Protein AF-A0A821BVM0-F1 (afdb_monomer_lite)

Structure (mmCIF, N/CA/C/O backbone):
data_AF-A0A821BVM0-F1
#
_entry.id   AF-A0A821BVM0-F1
#
loop_
_atom_site.group_PDB
_atom_site.id
_atom_site.type_symbol
_atom_site.label_atom_id
_atom_site.label_alt_id
_atom_site.label_comp_id
_atom_site.label_asym_id
_atom_site.label_entity_id
_atom_site.label_seq_id
_atom_site.pdbx_PDB_ins_code
_atom_site.Cartn_x
_atom_site.Cartn_y
_atom_site.Cartn_z
_atom_site.occupancy
_atom_site.B_iso_or_equiv
_atom_site.auth_seq_id
_atom_site.auth_comp_id
_atom_site.auth_asym_id
_atom_site.auth_atom_id
_atom_site.pdbx_PDB_model_num
ATOM 1 N N . MET A 1 1 ? -6.328 -37.563 -1.326 1.00 39.16 1 MET A N 1
ATOM 2 C CA . MET A 1 1 ? -6.327 -37.008 0.044 1.00 39.16 1 MET A CA 1
ATOM 3 C C . MET A 1 1 ? -4.879 -36.706 0.406 1.00 39.16 1 MET A C 1
ATOM 5 O O . MET A 1 1 ? -4.114 -37.642 0.581 1.00 39.16 1 MET A O 1
ATOM 9 N N . ILE A 1 2 ? -4.463 -35.437 0.396 1.00 30.44 2 ILE A N 1
ATOM 10 C CA . ILE A 1 2 ? -3.124 -35.028 0.847 1.00 30.44 2 ILE A CA 1
ATOM 11 C C . ILE A 1 2 ? -3.332 -33.828 1.766 1.00 30.44 2 ILE A C 1
ATOM 13 O O . ILE A 1 2 ? -3.665 -32.739 1.307 1.00 30.44 2 ILE A O 1
ATOM 17 N N . SER A 1 3 ? -3.190 -34.070 3.067 1.00 38.44 3 SER A N 1
ATOM 18 C CA . SER A 1 3 ? -3.065 -33.028 4.081 1.00 38.44 3 SER A CA 1
ATOM 19 C C . SER A 1 3 ? -1.673 -32.413 3.946 1.00 38.44 3 SER A C 1
ATOM 21 O O . SER A 1 3 ? -0.677 -33.133 4.014 1.00 38.44 3 SER A O 1
ATOM 23 N N . ARG A 1 4 ? -1.593 -31.104 3.702 1.00 35.59 4 ARG A N 1
ATOM 24 C CA . ARG A 1 4 ? -0.355 -30.327 3.833 1.00 35.59 4 ARG A CA 1
ATOM 25 C C . ARG A 1 4 ? -0.618 -29.215 4.835 1.00 35.59 4 ARG A C 1
ATOM 27 O O . ARG A 1 4 ? -1.068 -28.132 4.472 1.00 35.59 4 ARG A O 1
ATOM 34 N N . THR A 1 5 ? -0.369 -29.515 6.102 1.00 46.00 5 THR A N 1
ATOM 35 C CA . THR A 1 5 ? -0.154 -28.504 7.135 1.00 46.00 5 THR A CA 1
ATOM 36 C C . THR A 1 5 ? 1.054 -27.678 6.708 1.00 46.00 5 THR A C 1
ATOM 38 O O . THR A 1 5 ? 2.162 -28.194 6.589 1.00 46.00 5 THR A O 1
ATOM 41 N N . SER A 1 6 ? 0.814 -26.418 6.353 1.00 39.84 6 SER A N 1
ATOM 42 C CA . SER A 1 6 ? 1.888 -25.470 6.073 1.00 39.84 6 SER A CA 1
ATOM 43 C C . SER A 1 6 ? 2.327 -24.915 7.417 1.00 39.84 6 SER A C 1
ATOM 45 O O . SER A 1 6 ? 1.600 -24.125 8.018 1.00 39.84 6 SER A O 1
ATOM 47 N N . ASP A 1 7 ? 3.465 -25.391 7.915 1.00 41.81 7 ASP A N 1
ATOM 48 C CA . ASP A 1 7 ? 4.055 -24.898 9.153 1.00 41.81 7 ASP A CA 1
ATOM 49 C C . ASP A 1 7 ? 4.418 -23.419 8.971 1.00 41.81 7 ASP A C 1
ATOM 51 O O . ASP A 1 7 ? 5.362 -23.059 8.262 1.00 41.81 7 ASP A O 1
ATOM 55 N N . LEU A 1 8 ? 3.606 -22.547 9.575 1.00 40.62 8 LEU A N 1
ATOM 56 C CA . LEU A 1 8 ? 3.892 -21.125 9.705 1.00 40.62 8 LEU A CA 1
ATOM 57 C C . LEU A 1 8 ? 5.262 -20.954 10.367 1.00 40.62 8 LEU A C 1
ATOM 59 O O . LEU A 1 8 ? 5.546 -21.555 11.402 1.00 40.62 8 LEU A O 1
ATOM 63 N N . ASN A 1 9 ? 6.098 -20.092 9.789 1.00 43.72 9 ASN A N 1
ATOM 64 C CA . ASN A 1 9 ? 7.364 -19.697 10.387 1.00 43.72 9 ASN A CA 1
ATOM 65 C C . ASN A 1 9 ? 7.091 -18.891 11.669 1.00 43.72 9 ASN A C 1
ATOM 67 O O . ASN A 1 9 ? 6.962 -17.668 11.642 1.00 43.72 9 ASN A O 1
ATOM 71 N N . VAL A 1 10 ? 7.020 -19.599 12.797 1.00 46.59 10 VAL A N 1
ATOM 72 C CA . VAL A 1 10 ? 6.837 -19.074 14.162 1.00 46.59 10 VAL A CA 1
ATOM 73 C C . VAL A 1 10 ? 7.949 -18.119 14.618 1.00 46.59 10 VAL A C 1
ATOM 75 O O . VAL A 1 10 ? 7.873 -17.559 15.709 1.00 46.59 10 VAL A O 1
ATOM 78 N N . HIS A 1 11 ? 8.974 -17.896 13.793 1.00 40.66 11 HIS A N 1
ATOM 79 C CA . HIS A 1 11 ? 10.074 -16.975 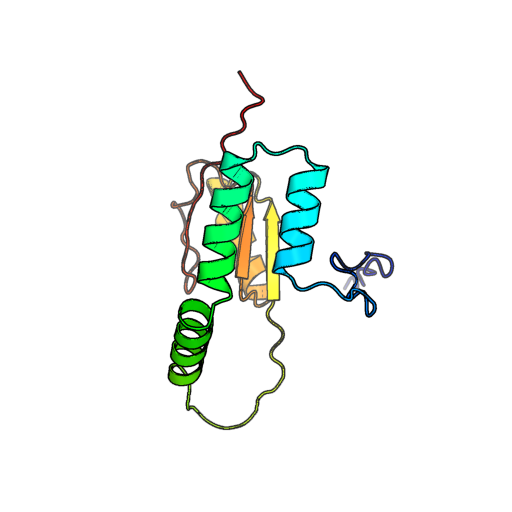14.066 1.00 40.66 11 HIS A CA 1
ATOM 80 C C . HIS A 1 11 ? 10.007 -15.672 13.255 1.00 40.66 11 HIS A C 1
ATOM 82 O O . HIS A 1 11 ? 10.939 -14.868 13.325 1.00 40.66 11 HIS A O 1
ATOM 88 N N . ALA A 1 12 ? 8.929 -15.426 12.499 1.00 42.75 12 ALA A N 1
ATOM 89 C CA . ALA A 1 12 ? 8.728 -14.145 11.828 1.00 42.75 12 ALA A CA 1
ATOM 90 C C . ALA A 1 12 ? 8.630 -13.013 12.869 1.00 42.75 12 ALA A C 1
ATOM 92 O O . ALA A 1 12 ? 7.676 -12.934 13.644 1.00 42.75 12 ALA A O 1
ATOM 93 N N . LYS A 1 13 ? 9.645 -12.139 12.915 1.00 37.47 13 LYS A N 1
ATOM 94 C CA . LYS A 1 13 ? 9.666 -10.992 13.832 1.00 37.47 13 LYS A CA 1
ATOM 95 C C . LYS A 1 13 ? 8.569 -9.998 13.455 1.00 37.47 13 LYS A C 1
ATOM 97 O O . LYS A 1 13 ? 8.457 -9.598 12.298 1.00 37.47 13 LYS A O 1
ATOM 102 N N . VAL A 1 14 ? 7.804 -9.575 14.460 1.00 44.19 14 VAL A N 1
ATOM 103 C CA . VAL A 1 14 ? 6.802 -8.509 14.355 1.00 44.19 14 VAL A CA 1
ATOM 104 C C . VAL A 1 14 ? 7.485 -7.249 13.817 1.00 44.19 14 VAL A C 1
ATOM 106 O O . VAL A 1 14 ? 8.501 -6.813 14.358 1.00 44.19 14 VAL A O 1
ATOM 109 N N . PHE A 1 15 ? 6.936 -6.664 12.749 1.00 43.44 15 PHE A N 1
ATOM 110 C CA . PHE A 1 15 ? 7.518 -5.494 12.071 1.00 43.44 15 PHE A CA 1
ATOM 111 C C . PHE A 1 15 ? 7.453 -4.200 12.907 1.00 43.44 15 PHE A C 1
ATOM 113 O O . PHE A 1 15 ? 7.974 -3.165 12.504 1.00 43.44 15 PHE A O 1
ATOM 120 N N . PHE A 1 16 ? 6.867 -4.275 14.100 1.00 42.69 16 PHE A N 1
ATOM 121 C CA . PHE A 1 16 ? 6.946 -3.256 15.132 1.00 42.69 16 PHE A CA 1
ATOM 122 C C . PHE A 1 16 ? 7.209 -3.945 16.468 1.00 42.69 16 PHE A C 1
ATOM 124 O O . PHE A 1 16 ? 6.355 -4.708 16.926 1.00 42.69 16 PHE A O 1
ATOM 131 N N . PRO A 1 17 ? 8.335 -3.684 17.150 1.00 38.44 17 PRO A N 1
ATOM 132 C CA . PRO A 1 17 ? 8.306 -3.844 18.584 1.00 38.44 17 PRO A CA 1
ATOM 133 C C . PRO A 1 17 ? 7.317 -2.791 19.092 1.00 38.44 17 PRO A C 1
ATOM 135 O O . PRO A 1 17 ? 7.556 -1.590 18.952 1.00 38.44 17 PRO A O 1
ATOM 138 N N . ALA A 1 18 ? 6.209 -3.231 19.686 1.00 39.81 18 ALA A N 1
ATOM 139 C CA . ALA A 1 18 ? 5.603 -2.460 20.759 1.00 39.81 18 ALA A CA 1
ATOM 140 C C . ALA A 1 18 ? 6.669 -2.387 21.864 1.00 39.81 18 ALA A C 1
ATOM 142 O O . ALA A 1 18 ? 6.764 -3.247 22.731 1.00 39.81 18 ALA A O 1
ATOM 143 N N . SER A 1 19 ? 7.594 -1.441 21.714 1.00 41.75 19 SER A N 1
ATOM 144 C CA . SER A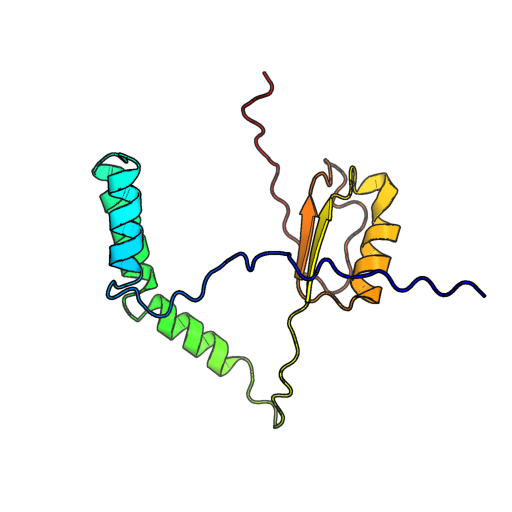 1 19 ? 8.604 -1.135 22.709 1.00 41.75 19 SER A CA 1
ATOM 145 C C . SER A 1 19 ? 7.892 -0.354 23.800 1.00 41.75 19 SER A C 1
ATOM 147 O O . SER A 1 19 ? 7.565 0.816 23.617 1.00 41.75 19 SER A O 1
ATOM 149 N N . GLU A 1 20 ? 7.641 -1.013 24.924 1.00 44.66 20 GLU A N 1
ATOM 150 C CA . GLU A 1 20 ? 7.005 -0.456 26.121 1.00 44.66 20 GLU A CA 1
ATOM 151 C C . GLU A 1 20 ? 7.850 0.626 26.835 1.00 44.66 20 GLU A C 1
ATOM 153 O O . GLU A 1 20 ? 7.595 0.916 27.994 1.00 44.66 20 GLU A O 1
ATOM 158 N N . ASN A 1 21 ? 8.857 1.246 26.197 1.00 45.62 21 ASN A N 1
ATOM 159 C CA . ASN A 1 21 ? 9.841 2.092 26.895 1.00 45.62 21 ASN A CA 1
ATOM 160 C C . ASN A 1 21 ? 10.368 3.324 26.125 1.00 45.62 21 ASN A C 1
ATOM 162 O O . ASN A 1 21 ? 11.493 3.755 26.373 1.00 45.62 21 ASN A O 1
ATOM 166 N N . TYR A 1 22 ? 9.600 3.942 25.222 1.00 45.50 22 TYR A N 1
ATOM 167 C CA . TYR A 1 22 ? 9.990 5.254 24.673 1.00 45.50 22 TYR A CA 1
ATOM 168 C C . TYR A 1 22 ? 9.212 6.394 25.339 1.00 45.50 22 TYR A C 1
ATOM 170 O O . TYR A 1 22 ? 8.011 6.544 25.151 1.00 45.50 22 TYR A O 1
ATOM 178 N N . SER A 1 23 ? 9.928 7.224 26.103 1.00 57.81 23 SER A N 1
ATOM 179 C CA . SER A 1 23 ? 9.444 8.437 26.782 1.00 57.81 23 SER A CA 1
ATOM 180 C C . SER A 1 23 ? 9.274 9.648 25.851 1.00 57.81 23 SER A C 1
ATOM 182 O O . SER A 1 23 ? 9.267 10.785 26.317 1.00 57.81 23 SER A O 1
ATOM 184 N N . PHE A 1 24 ? 9.217 9.429 24.538 1.00 56.22 24 PHE A N 1
ATOM 185 C CA . PHE A 1 24 ? 9.213 10.488 23.531 1.00 56.22 24 PHE A CA 1
ATOM 186 C C . PHE A 1 24 ? 7.857 10.556 22.843 1.00 56.22 24 PHE A C 1
ATOM 188 O O . PHE A 1 24 ? 7.262 9.523 22.529 1.00 56.22 24 PHE A O 1
ATOM 195 N N . SER A 1 25 ? 7.363 11.773 22.596 1.00 75.44 25 SER A N 1
ATOM 196 C CA . SER A 1 25 ? 6.167 11.928 21.775 1.00 75.44 25 SER A CA 1
ATOM 197 C C . SER A 1 25 ? 6.452 11.425 20.347 1.00 75.44 25 SER A C 1
ATOM 199 O O . SER A 1 25 ? 7.599 11.480 19.889 1.00 75.44 25 SER A O 1
ATOM 201 N N . PRO A 1 26 ? 5.437 10.951 19.601 1.00 71.94 26 PRO A N 1
ATOM 202 C CA . PRO A 1 26 ? 5.611 10.545 18.204 1.00 71.94 26 PRO A CA 1
ATOM 203 C C . PRO A 1 26 ? 6.251 11.630 17.323 1.00 71.94 26 PRO A C 1
ATOM 205 O O . PRO A 1 26 ? 6.971 11.314 16.376 1.00 71.94 26 PRO A O 1
ATOM 208 N N . ILE A 1 27 ? 6.018 12.904 17.658 1.00 81.75 27 ILE A N 1
ATOM 209 C CA . ILE A 1 27 ? 6.637 14.056 16.997 1.00 81.75 27 ILE A CA 1
ATOM 210 C C . ILE A 1 27 ? 8.134 14.101 17.319 1.00 81.75 27 ILE A C 1
ATOM 212 O O . ILE A 1 27 ? 8.952 14.206 16.406 1.00 81.75 27 ILE A O 1
ATOM 216 N N . ASP A 1 28 ? 8.508 13.957 18.591 1.00 80.94 28 ASP A N 1
ATOM 217 C CA . ASP A 1 28 ? 9.910 13.994 19.022 1.00 80.94 28 ASP A CA 1
ATOM 218 C C . ASP A 1 28 ? 10.736 12.870 18.387 1.00 80.94 28 ASP A C 1
ATOM 220 O O . ASP A 1 28 ? 11.848 13.111 17.912 1.00 80.94 28 ASP A O 1
ATOM 224 N N . GLU A 1 29 ? 10.179 11.659 18.307 1.00 82.69 29 GLU A N 1
ATOM 225 C CA . GLU A 1 29 ? 10.828 10.508 17.666 1.00 82.69 29 GLU A CA 1
ATOM 226 C C . GLU A 1 29 ? 11.034 10.745 16.160 1.00 82.69 29 GLU A C 1
ATOM 228 O O . GLU A 1 29 ? 12.115 10.495 15.617 1.00 82.69 29 GLU A O 1
ATOM 233 N N . ALA A 1 30 ? 10.022 11.281 15.471 1.00 79.56 30 ALA A N 1
ATOM 234 C CA . ALA A 1 30 ? 10.128 11.617 14.054 1.00 79.56 30 ALA A CA 1
ATOM 235 C C . ALA A 1 30 ? 11.186 12.707 13.808 1.00 79.56 30 ALA A C 1
ATOM 237 O O . ALA A 1 30 ? 12.025 12.575 12.912 1.00 79.56 30 ALA A O 1
ATOM 238 N N . MET A 1 31 ? 11.209 13.748 14.642 1.00 89.06 31 MET A N 1
ATOM 239 C CA . MET A 1 31 ? 12.188 14.831 14.540 1.00 89.06 31 MET A CA 1
ATOM 240 C C . MET A 1 31 ? 13.607 14.372 14.878 1.00 89.06 31 MET A C 1
ATOM 242 O O . MET A 1 31 ? 14.564 14.820 14.241 1.00 89.06 31 MET A O 1
ATOM 246 N N . HIS A 1 32 ? 13.762 13.455 15.834 1.00 85.44 32 HIS A N 1
ATOM 247 C CA . HIS A 1 32 ? 15.045 12.832 16.141 1.00 85.44 32 HIS A CA 1
ATOM 248 C C . HIS A 1 32 ? 15.593 12.082 14.920 1.00 85.44 32 HIS A C 1
ATOM 250 O O . HIS A 1 32 ? 16.722 12.338 14.501 1.00 85.44 32 HIS A O 1
ATOM 256 N N . ARG A 1 33 ? 14.774 11.243 14.270 1.00 83.12 33 ARG A N 1
ATOM 257 C CA . ARG A 1 33 ? 15.181 10.490 13.068 1.00 83.12 33 ARG A CA 1
ATOM 258 C C . ARG A 1 33 ? 15.581 11.391 11.905 1.00 83.12 33 ARG A C 1
ATOM 260 O O . ARG A 1 33 ? 16.598 11.135 11.265 1.00 83.12 33 ARG A O 1
ATOM 267 N N . LEU A 1 34 ? 14.837 12.470 11.657 1.00 85.06 34 LEU A N 1
ATOM 268 C CA . LEU A 1 34 ? 15.175 13.430 10.599 1.00 85.06 34 LEU A CA 1
ATOM 269 C C . LEU A 1 34 ? 16.543 14.084 10.822 1.00 85.06 34 LEU A C 1
ATOM 271 O O . LEU A 1 34 ? 17.296 14.280 9.865 1.00 85.06 34 LEU A O 1
ATOM 275 N N . LYS A 1 35 ? 16.882 14.383 12.081 1.00 86.69 35 LYS A N 1
ATOM 276 C CA . LYS A 1 35 ? 18.210 14.887 12.452 1.00 86.69 35 LYS A CA 1
ATOM 277 C C . LYS A 1 35 ? 19.283 13.817 12.272 1.00 86.69 35 LYS A C 1
ATOM 279 O O . LYS A 1 35 ? 20.322 14.110 11.689 1.00 86.69 35 LYS A O 1
ATOM 284 N N . THR A 1 36 ? 19.030 12.580 12.708 1.00 89.31 36 THR A N 1
ATOM 285 C CA . THR A 1 36 ? 19.968 11.456 12.534 1.00 89.31 36 THR A CA 1
ATOM 286 C C . THR A 1 36 ? 20.270 11.181 11.059 1.00 89.31 36 THR A C 1
ATOM 288 O O . THR A 1 36 ? 21.398 10.848 10.711 1.00 89.31 36 THR A O 1
ATOM 291 N N . TRP A 1 37 ? 19.287 11.360 10.178 1.00 90.31 37 TRP A N 1
ATOM 292 C CA . TRP A 1 37 ? 19.444 11.188 8.731 1.00 90.31 37 TRP A CA 1
ATOM 293 C C . TRP A 1 37 ? 19.985 12.424 8.005 1.00 90.31 37 TRP A C 1
ATOM 295 O O . TRP A 1 37 ? 20.051 12.428 6.778 1.00 90.31 37 TRP A O 1
ATOM 305 N N . ASN A 1 38 ? 20.395 13.459 8.743 1.00 92.12 38 ASN A N 1
ATOM 306 C CA . ASN A 1 38 ? 21.019 14.667 8.210 1.00 92.12 38 ASN A CA 1
ATOM 307 C C . ASN A 1 38 ? 20.164 15.397 7.151 1.00 92.12 38 ASN A C 1
ATOM 309 O O . ASN A 1 38 ? 20.685 15.933 6.171 1.00 92.12 38 ASN A O 1
ATOM 313 N N . PHE A 1 39 ? 18.838 15.418 7.336 1.00 87.00 39 PHE A N 1
ATOM 314 C CA . PHE A 1 39 ? 17.939 16.192 6.474 1.00 87.00 39 PHE A CA 1
ATOM 315 C C . PHE A 1 39 ? 18.226 17.689 6.594 1.00 87.00 39 PHE A C 1
ATOM 317 O O . PHE A 1 39 ? 18.577 18.179 7.670 1.00 87.00 39 PHE A O 1
ATOM 324 N N . ALA A 1 40 ? 18.019 18.444 5.514 1.00 92.06 40 ALA A N 1
ATOM 325 C CA . ALA A 1 40 ? 18.227 19.884 5.550 1.00 92.06 40 ALA A CA 1
ATOM 326 C C . ALA A 1 40 ? 17.239 20.558 6.529 1.00 92.06 40 ALA A C 1
ATOM 328 O O . ALA A 1 40 ? 16.080 20.140 6.615 1.00 92.06 40 ALA A O 1
ATOM 329 N N . PRO A 1 41 ? 17.630 21.648 7.219 1.00 90.38 41 PRO A N 1
ATOM 330 C CA . PRO A 1 41 ? 16.757 22.332 8.181 1.00 90.38 41 PRO A CA 1
ATOM 331 C C . PRO A 1 41 ? 15.404 22.772 7.602 1.00 90.38 41 PRO A C 1
ATOM 333 O O . PRO A 1 41 ? 14.392 22.764 8.300 1.00 90.38 41 PRO A O 1
ATOM 336 N N . LYS A 1 42 ? 15.369 23.117 6.308 1.00 86.19 42 LYS A N 1
ATOM 337 C CA . LYS A 1 42 ? 14.134 23.457 5.586 1.00 86.19 42 LYS A CA 1
ATOM 338 C C . LYS A 1 42 ? 13.147 22.282 5.510 1.00 86.19 42 LYS A C 1
ATOM 340 O O . LYS A 1 42 ? 11.949 22.495 5.665 1.00 86.19 42 LYS A O 1
ATOM 345 N N . ASP A 1 43 ? 13.651 21.061 5.336 1.00 76.69 43 ASP A N 1
ATOM 346 C CA . ASP A 1 43 ? 12.840 19.852 5.186 1.00 76.69 43 ASP A CA 1
ATOM 347 C C . ASP A 1 43 ? 12.376 19.364 6.562 1.00 76.69 43 ASP A C 1
ATOM 349 O O . ASP A 1 43 ? 11.220 18.991 6.732 1.00 76.69 43 ASP A O 1
ATOM 353 N N . GLN A 1 44 ? 13.235 19.484 7.580 1.00 86.50 44 GLN A N 1
ATOM 354 C CA . GLN A 1 44 ? 12.853 19.257 8.977 1.00 86.50 44 GLN A CA 1
ATOM 355 C C . GLN A 1 44 ? 11.702 20.180 9.406 1.00 86.50 44 GLN A C 1
ATOM 357 O O . GLN A 1 44 ? 10.752 19.728 10.037 1.00 86.50 44 GLN A O 1
ATOM 362 N N . LYS A 1 45 ? 11.757 21.466 9.029 1.00 86.62 45 LYS A N 1
ATOM 363 C CA . LYS A 1 45 ? 10.700 22.445 9.327 1.00 86.62 45 LYS A CA 1
ATOM 364 C C . LYS A 1 45 ? 9.388 22.118 8.612 1.00 86.62 45 LYS A C 1
ATOM 366 O O . LYS A 1 45 ? 8.323 22.273 9.204 1.00 86.62 45 LYS A O 1
ATOM 371 N N . LEU A 1 46 ? 9.465 21.666 7.360 1.00 82.06 46 LEU A N 1
ATOM 372 C CA . LEU A 1 46 ? 8.293 21.233 6.604 1.00 82.06 46 LEU A CA 1
ATOM 373 C C . LEU A 1 46 ? 7.631 20.019 7.266 1.00 82.06 46 LEU A C 1
ATOM 375 O O . LEU A 1 46 ? 6.424 20.025 7.479 1.00 82.06 46 LEU A O 1
ATOM 379 N N . VAL A 1 47 ? 8.419 19.005 7.636 1.00 78.75 47 VAL A N 1
ATOM 380 C CA . VAL A 1 47 ? 7.886 17.803 8.287 1.00 78.75 47 VAL A CA 1
ATOM 381 C C . VAL A 1 47 ? 7.322 18.120 9.671 1.00 78.75 47 VAL A C 1
ATOM 383 O O . VAL A 1 47 ? 6.242 17.637 9.988 1.00 78.75 47 VAL A O 1
ATOM 386 N N . LEU A 1 48 ? 7.977 18.977 10.461 1.00 85.94 48 LEU A N 1
ATOM 387 C CA . LEU A 1 48 ? 7.432 19.429 11.744 1.00 85.94 48 LEU A CA 1
ATOM 388 C C . LEU A 1 48 ? 6.072 20.112 11.570 1.00 85.94 48 LEU A C 1
ATOM 390 O O . LEU A 1 48 ? 5.146 19.786 12.294 1.00 85.94 48 LEU A O 1
ATOM 394 N N . SER A 1 49 ? 5.922 20.986 10.570 1.00 79.12 49 SER A N 1
ATOM 395 C CA . SER A 1 49 ? 4.639 21.642 10.283 1.00 79.12 49 SER A CA 1
ATOM 396 C C . SER A 1 49 ? 3.528 20.646 9.929 1.00 79.12 49 SER A C 1
ATOM 398 O O . SER A 1 49 ? 2.383 20.860 10.313 1.00 79.12 49 SER A O 1
ATOM 400 N N . LEU A 1 50 ? 3.855 19.574 9.199 1.00 76.31 50 LEU A N 1
ATOM 401 C CA . LEU A 1 50 ? 2.901 18.517 8.844 1.00 76.31 50 LEU A CA 1
ATOM 402 C C . LEU A 1 50 ? 2.528 17.660 10.057 1.00 76.31 50 LEU A C 1
ATOM 404 O O . LEU A 1 50 ? 1.364 17.315 10.242 1.00 76.31 50 LEU A O 1
ATOM 408 N N . LEU A 1 51 ? 3.514 17.322 10.889 1.00 80.00 51 LEU A N 1
ATOM 409 C CA . LEU A 1 51 ? 3.287 16.587 12.130 1.00 80.00 51 LEU A CA 1
ATOM 410 C C . LEU A 1 51 ? 2.454 17.422 13.103 1.00 80.00 51 LEU A C 1
ATOM 412 O O . LEU A 1 51 ? 1.488 16.908 13.655 1.00 80.00 51 LEU A O 1
ATOM 416 N N . ASP A 1 52 ? 2.761 18.709 13.252 1.00 80.62 52 ASP A N 1
ATOM 417 C CA . ASP A 1 52 ? 1.954 19.630 14.042 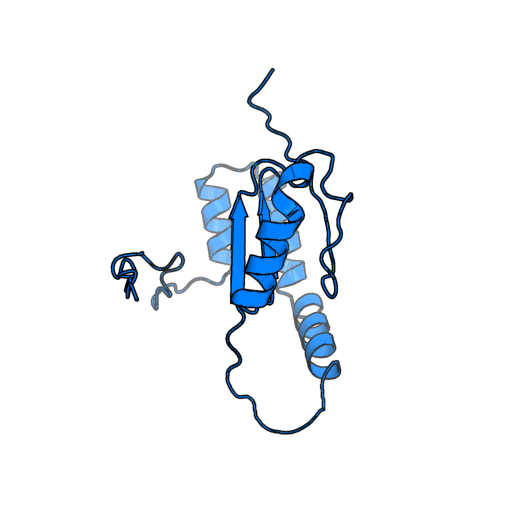1.00 80.62 52 ASP A CA 1
ATOM 418 C C . ASP A 1 52 ? 0.521 19.656 13.511 1.00 80.62 52 ASP A C 1
ATOM 420 O O . ASP A 1 52 ? -0.397 19.428 14.283 1.00 80.62 52 ASP A O 1
ATOM 424 N N . GLU A 1 53 ? 0.281 19.818 12.210 1.00 73.00 53 GLU A N 1
ATOM 425 C CA . GLU A 1 53 ? -1.079 19.785 11.643 1.00 73.00 53 GLU A CA 1
ATOM 426 C C . GLU A 1 53 ? -1.824 18.463 11.916 1.00 73.00 53 GLU A C 1
ATOM 428 O O . GLU A 1 53 ? -3.025 18.460 12.203 1.00 73.00 53 GLU A O 1
ATOM 433 N N . TRP A 1 54 ? -1.127 17.330 11.846 1.00 67.94 54 TRP A N 1
ATOM 434 C CA . TRP A 1 54 ? -1.722 16.013 12.078 1.00 67.94 54 TRP A CA 1
ATOM 435 C C . TRP A 1 54 ? -2.035 15.754 13.552 1.00 67.94 54 TRP A C 1
ATOM 437 O O . TRP A 1 54 ? -3.085 15.189 13.862 1.00 67.94 54 TRP A O 1
ATOM 447 N N . TYR A 1 55 ? -1.157 16.185 14.458 1.00 69.69 55 TYR A N 1
ATOM 448 C CA . TYR A 1 55 ? -1.266 15.908 15.891 1.00 69.69 55 TYR A CA 1
ATOM 449 C C . TYR A 1 55 ? -1.906 17.047 16.702 1.00 69.69 55 TYR A C 1
ATOM 451 O O . TYR A 1 55 ? -2.371 16.804 17.816 1.00 69.69 55 TYR A O 1
ATOM 459 N N . THR A 1 56 ? -2.020 18.268 16.168 1.00 62.09 56 THR A N 1
ATOM 460 C CA . THR A 1 56 ? -2.710 19.402 16.817 1.00 62.09 56 THR A CA 1
ATOM 461 C C . THR A 1 56 ? -4.225 19.296 16.681 1.00 62.09 56 THR A C 1
ATOM 463 O O . THR A 1 56 ? -4.877 20.194 16.170 1.00 62.09 56 THR A O 1
ATOM 466 N N . GLY A 1 57 ? -4.813 18.206 17.175 1.00 53.56 57 GLY A N 1
ATOM 467 C CA . GLY A 1 57 ? -6.226 18.099 17.554 1.00 53.56 57 GLY A CA 1
ATOM 468 C C . GLY A 1 57 ? -7.271 18.230 16.440 1.00 53.56 57 GLY A C 1
ATOM 469 O O . GLY A 1 57 ? -8.139 17.383 16.360 1.00 53.56 57 GLY A O 1
ATOM 470 N N . ARG A 1 58 ? -7.244 19.236 15.560 1.00 54.91 58 ARG A N 1
ATOM 471 C CA . ARG A 1 58 ? -8.258 19.452 14.526 1.00 54.91 58 ARG A CA 1
ATOM 472 C C . ARG A 1 58 ? -8.276 18.332 13.510 1.00 54.91 58 ARG A C 1
ATOM 474 O O . ARG A 1 58 ? -9.349 17.814 13.262 1.00 54.91 58 ARG A O 1
ATOM 481 N N . THR A 1 59 ? -7.144 17.921 12.956 1.00 57.25 59 THR A N 1
ATOM 482 C CA . THR A 1 59 ? -7.149 16.900 11.898 1.00 57.25 59 THR A CA 1
ATOM 483 C C . THR A 1 59 ? -7.459 15.523 12.476 1.00 57.25 59 THR A C 1
ATOM 485 O O . THR A 1 59 ? -8.376 14.861 12.003 1.00 57.25 59 THR A O 1
ATOM 488 N N . LEU A 1 60 ? -6.785 15.131 13.563 1.00 55.41 60 LEU A N 1
ATOM 489 C CA . LEU A 1 60 ? -7.047 13.858 14.233 1.00 55.41 60 LEU A CA 1
ATOM 490 C C . LEU A 1 60 ? -8.452 13.799 14.848 1.00 55.41 60 LEU A C 1
ATOM 492 O O . LEU A 1 60 ? -9.148 12.824 14.605 1.00 55.41 60 LEU A O 1
ATOM 496 N N . ASN A 1 61 ? -8.916 14.824 15.573 1.00 56.12 61 ASN A N 1
ATOM 497 C CA . ASN A 1 61 ? -10.272 14.810 16.135 1.00 56.12 61 ASN A CA 1
ATOM 498 C C . ASN A 1 61 ? -11.333 14.919 15.043 1.00 56.12 61 ASN A C 1
ATOM 500 O O . ASN A 1 61 ? -12.348 14.261 15.174 1.00 56.12 61 ASN A O 1
ATOM 504 N N . THR A 1 62 ? -11.104 15.651 13.945 1.00 56.22 62 THR A N 1
ATOM 505 C CA . THR A 1 62 ? -12.050 15.665 12.811 1.00 56.22 62 THR A CA 1
ATOM 506 C C . THR A 1 62 ? -12.109 14.296 12.138 1.00 56.22 62 THR A C 1
ATOM 508 O O . THR A 1 62 ? -13.193 13.833 11.810 1.00 56.22 62 THR A O 1
ATOM 511 N N . VAL A 1 63 ? -10.975 13.609 11.964 1.00 54.91 63 VAL A N 1
ATOM 512 C CA . VAL A 1 63 ? -10.937 12.238 11.426 1.00 54.91 63 VAL A CA 1
ATOM 513 C C . VAL A 1 63 ? -11.592 11.250 12.395 1.00 54.91 63 VAL A C 1
ATOM 515 O O . VAL A 1 63 ? -12.375 10.410 11.964 1.00 54.91 63 VAL A O 1
ATOM 518 N N . LEU A 1 64 ? -11.339 11.370 13.701 1.00 54.34 64 LEU A N 1
ATOM 519 C CA . LEU A 1 64 ? -11.961 10.541 14.736 1.00 54.34 64 LEU A CA 1
ATOM 520 C C . LEU A 1 64 ? -13.462 10.828 14.888 1.00 54.34 64 LEU A C 1
ATOM 522 O O . LEU A 1 64 ? -14.223 9.894 15.103 1.00 54.34 64 LEU A O 1
ATOM 526 N N . GLU A 1 65 ? -13.912 12.074 14.732 1.00 56.81 65 GLU A N 1
ATOM 527 C CA . GLU A 1 65 ? -15.330 12.457 14.702 1.00 56.81 65 GLU A CA 1
ATOM 528 C C . GLU A 1 65 ? -16.005 11.958 13.425 1.00 56.81 65 GLU A C 1
ATOM 530 O O . GLU A 1 65 ? -17.107 11.421 13.480 1.00 56.81 65 GLU A O 1
ATOM 535 N N . GLN A 1 66 ? -15.346 12.070 12.270 1.00 54.59 66 GLN A N 1
ATOM 536 C CA . GLN A 1 66 ? -15.825 11.478 11.021 1.00 54.59 66 GLN A CA 1
ATOM 537 C C . GLN A 1 66 ? -15.928 9.954 11.143 1.00 54.59 66 GLN A C 1
ATOM 539 O O . GLN A 1 66 ? -16.917 9.383 10.701 1.00 54.59 66 GLN A O 1
ATOM 544 N N . TRP A 1 67 ? -14.974 9.291 11.799 1.00 49.31 67 TRP A N 1
ATOM 545 C CA . TRP A 1 67 ? -15.042 7.856 12.085 1.00 49.31 67 TRP A CA 1
ATOM 546 C C . TRP A 1 67 ? -16.100 7.499 13.135 1.00 49.31 67 TRP A C 1
ATOM 548 O O . TRP A 1 67 ? -16.799 6.503 12.968 1.00 49.31 67 TRP A O 1
ATOM 558 N N . GLY A 1 68 ? -16.285 8.323 14.169 1.00 50.47 68 GLY A N 1
ATOM 559 C CA . GLY A 1 68 ? -17.327 8.151 15.185 1.00 50.47 68 GLY A CA 1
ATOM 560 C C . GLY A 1 68 ? -18.744 8.337 14.636 1.00 50.47 68 GLY A C 1
ATOM 561 O O . GLY A 1 68 ? -19.675 7.677 15.092 1.00 50.47 68 GLY A O 1
ATOM 562 N N . ASN A 1 69 ? -18.906 9.174 13.608 1.00 52.47 69 ASN A N 1
ATOM 563 C CA . ASN A 1 69 ? -20.190 9.441 12.958 1.00 52.47 69 ASN A CA 1
ATOM 564 C C . ASN A 1 69 ? -20.554 8.432 11.850 1.00 52.47 69 ASN A C 1
ATOM 566 O O . ASN A 1 69 ? -21.689 8.440 11.379 1.00 52.47 69 ASN A O 1
ATOM 570 N N . VAL A 1 70 ? -19.634 7.548 11.437 1.00 53.03 70 VAL A N 1
ATOM 571 C CA . VAL A 1 70 ? -19.852 6.580 10.339 1.00 53.03 70 VAL A CA 1
ATOM 572 C C . VAL A 1 70 ? -20.464 5.245 10.805 1.00 53.03 70 VAL A C 1
ATOM 574 O O . VAL A 1 70 ? -20.742 4.380 9.979 1.00 53.03 70 VAL A O 1
ATOM 577 N N . GLY A 1 71 ? -20.802 5.057 12.085 1.00 45.97 71 GLY A N 1
ATOM 578 C CA . GLY A 1 71 ? -21.417 3.786 12.481 1.00 45.97 71 GLY A CA 1
ATOM 579 C C . GLY A 1 71 ? -22.012 3.715 13.875 1.00 45.97 71 GLY A C 1
ATOM 580 O O . GLY A 1 71 ? -21.480 3.020 14.734 1.00 45.97 71 GLY A O 1
ATOM 581 N N . VAL A 1 72 ? -23.194 4.302 14.070 1.00 50.00 72 VAL A N 1
ATOM 582 C CA . VAL A 1 72 ? -24.140 3.756 15.054 1.00 50.00 72 VAL A CA 1
ATOM 583 C C . VAL A 1 72 ? -25.013 2.722 14.343 1.00 50.00 72 VAL A C 1
ATOM 585 O O . VAL A 1 72 ? -26.134 2.998 13.928 1.00 50.00 72 VAL A O 1
ATOM 588 N N . ALA A 1 73 ? -24.473 1.513 14.205 1.00 44.56 73 ALA A N 1
ATOM 589 C CA . ALA A 1 73 ? -25.251 0.296 14.016 1.00 44.56 73 ALA A CA 1
ATOM 590 C C . ALA A 1 73 ? -24.710 -0.779 14.973 1.00 44.56 73 ALA A C 1
ATOM 592 O O . ALA A 1 73 ? -23.721 -1.448 14.707 1.00 44.56 73 ALA A O 1
ATOM 593 N N . SER A 1 74 ? -25.363 -0.845 16.136 1.00 43.31 74 SER A N 1
ATOM 594 C CA . SER A 1 74 ? -25.615 -2.028 16.974 1.00 43.31 74 SER A CA 1
ATOM 595 C C . SER A 1 74 ? -24.497 -3.068 17.190 1.00 43.31 74 SER A C 1
ATOM 597 O O . SER A 1 74 ? -24.269 -3.953 16.375 1.00 43.31 74 SER A O 1
ATOM 599 N N . SER A 1 75 ? -23.963 -3.050 18.418 1.00 44.72 75 SER A N 1
ATOM 600 C CA . SER A 1 75 ? -23.851 -4.213 19.320 1.00 44.72 75 SER A CA 1
ATOM 601 C C . SER A 1 75 ? -23.241 -5.513 18.775 1.00 44.72 75 SER A C 1
ATOM 603 O O . SER A 1 75 ? -23.964 -6.449 18.460 1.00 44.72 75 SER A O 1
ATOM 605 N N . GLN A 1 76 ? -21.907 -5.574 18.801 1.00 42.75 76 GLN A N 1
ATOM 606 C CA . GLN A 1 76 ? -21.019 -6.712 19.107 1.00 42.75 76 GLN A CA 1
ATOM 607 C C . GLN A 1 76 ? -19.719 -6.457 18.349 1.00 42.75 76 GLN A C 1
ATOM 609 O O . GLN A 1 76 ? -19.546 -6.910 17.225 1.00 42.75 76 GLN A O 1
ATOM 614 N N . ILE A 1 77 ? -18.779 -5.738 18.966 1.00 46.81 77 ILE A N 1
ATOM 615 C CA . ILE A 1 77 ? -17.399 -5.721 18.471 1.00 46.81 77 ILE A CA 1
ATOM 616 C C . ILE A 1 77 ? -16.806 -7.090 18.828 1.00 46.81 77 ILE A C 1
ATOM 618 O O . ILE A 1 77 ? -16.059 -7.247 19.794 1.00 46.81 77 ILE A O 1
ATOM 622 N N . GLN A 1 78 ? -17.188 -8.118 18.065 1.00 47.22 78 GLN A N 1
ATOM 623 C CA . GLN A 1 78 ? -16.243 -9.173 17.752 1.00 47.22 78 GLN A CA 1
ATOM 624 C C . GLN A 1 78 ? -15.053 -8.447 17.127 1.00 47.22 78 GLN A C 1
ATOM 626 O O . GLN A 1 78 ? -15.233 -7.600 16.255 1.00 47.22 78 GLN A O 1
ATOM 631 N N . LYS A 1 79 ? -13.848 -8.679 17.647 1.00 49.50 79 LYS A N 1
ATOM 632 C CA . LYS A 1 79 ? -12.619 -8.184 17.026 1.00 49.50 79 LYS A CA 1
ATOM 633 C C . LYS A 1 79 ? -12.516 -8.836 15.646 1.00 49.50 79 LYS A C 1
ATOM 635 O O . LYS A 1 79 ? -11.894 -9.885 15.513 1.00 49.50 79 LYS A O 1
ATOM 640 N N . GLU A 1 80 ? -13.177 -8.268 14.646 1.00 58.41 80 GLU A N 1
ATOM 641 C CA . GLU A 1 80 ? -12.987 -8.667 13.264 1.00 58.41 80 GLU A CA 1
ATOM 642 C C . GLU A 1 80 ? -11.548 -8.304 12.914 1.00 58.41 80 GLU A C 1
ATOM 644 O O . GLU A 1 80 ? -11.133 -7.143 12.935 1.00 58.41 80 GLU A O 1
ATOM 649 N N . HIS A 1 81 ? -10.738 -9.338 12.722 1.00 67.56 81 HIS A N 1
ATOM 650 C CA . HIS A 1 81 ? -9.357 -9.173 12.322 1.00 67.56 81 HIS A CA 1
ATOM 651 C C . HIS A 1 81 ? -9.340 -8.608 10.901 1.00 67.56 81 HIS A C 1
ATOM 653 O O . HIS A 1 81 ? -9.830 -9.240 9.970 1.00 67.56 81 HIS A O 1
ATOM 659 N N . ILE A 1 82 ? -8.758 -7.419 10.734 1.00 81.94 82 ILE A N 1
ATOM 660 C CA . ILE A 1 82 ? -8.519 -6.838 9.412 1.00 81.94 82 ILE A CA 1
ATOM 661 C C . ILE A 1 82 ? -7.465 -7.694 8.711 1.00 81.94 82 ILE A C 1
ATOM 663 O O . ILE A 1 82 ? -6.311 -7.755 9.142 1.00 81.94 82 ILE A O 1
ATOM 667 N N . MET A 1 83 ? -7.860 -8.344 7.621 1.00 83.06 83 MET A N 1
ATOM 668 C CA . MET A 1 83 ? -6.973 -9.189 6.829 1.00 83.06 83 MET A CA 1
ATOM 669 C C . MET A 1 83 ? -6.315 -8.354 5.729 1.00 83.06 83 MET A C 1
ATOM 671 O O . MET A 1 83 ? -6.998 -7.767 4.890 1.00 83.06 83 MET A O 1
ATOM 675 N N . ILE A 1 84 ? -4.982 -8.296 5.729 1.00 90.12 84 ILE A N 1
ATOM 676 C CA . ILE A 1 84 ? -4.198 -7.561 4.728 1.00 90.12 84 ILE A CA 1
ATOM 677 C C . ILE A 1 84 ? -3.453 -8.559 3.839 1.00 90.12 84 ILE A C 1
ATOM 679 O O . ILE A 1 84 ? -2.661 -9.362 4.331 1.00 90.12 84 ILE A O 1
ATOM 683 N N . LEU A 1 85 ? -3.685 -8.488 2.529 1.00 87.56 85 LEU A N 1
ATOM 684 C CA . LEU A 1 85 ? -2.975 -9.261 1.515 1.00 87.56 85 LEU A CA 1
ATOM 685 C C . LEU A 1 85 ? -1.899 -8.404 0.853 1.00 87.56 85 LEU A C 1
ATOM 687 O O . LEU A 1 85 ? -2.216 -7.395 0.232 1.00 87.56 85 LEU A O 1
ATOM 691 N N . CYS A 1 86 ? -0.648 -8.852 0.904 1.00 92.44 86 CYS A N 1
ATOM 692 C CA . CYS A 1 86 ? 0.440 -8.311 0.092 1.00 92.44 86 CYS A CA 1
ATOM 693 C C . CYS A 1 86 ? 0.873 -9.385 -0.904 1.00 92.44 86 CYS A C 1
ATOM 695 O O . CYS A 1 86 ? 1.335 -10.448 -0.488 1.00 92.44 86 CYS A O 1
ATOM 697 N N . TYR A 1 87 ? 0.716 -9.132 -2.201 1.00 88.00 87 TYR A N 1
ATOM 698 C CA . TYR A 1 87 ? 0.964 -10.141 -3.228 1.00 88.00 87 TYR A CA 1
ATOM 699 C C . TYR A 1 87 ? 1.652 -9.549 -4.458 1.00 88.00 87 TYR A C 1
ATOM 701 O O . TYR A 1 87 ? 1.159 -8.606 -5.078 1.00 88.00 87 TYR A O 1
ATOM 709 N N . ASN A 1 88 ? 2.802 -10.116 -4.819 1.00 90.50 88 ASN A N 1
ATOM 710 C CA . ASN A 1 88 ? 3.465 -9.794 -6.073 1.00 90.50 88 ASN A CA 1
ATOM 711 C C . ASN A 1 88 ? 2.809 -10.592 -7.203 1.00 90.50 88 ASN A C 1
ATOM 713 O O . ASN A 1 88 ? 2.946 -11.812 -7.251 1.00 90.50 88 ASN A O 1
ATOM 717 N N . VAL A 1 89 ? 2.062 -9.909 -8.071 1.00 87.50 89 VAL A N 1
ATOM 718 C CA . VAL A 1 89 ? 1.288 -10.561 -9.137 1.00 87.50 89 VAL A CA 1
ATOM 719 C C . VAL A 1 89 ? 2.102 -10.816 -10.400 1.00 87.50 89 VAL A C 1
ATOM 721 O O . VAL A 1 89 ? 1.619 -11.551 -11.250 1.00 87.50 89 VAL A O 1
ATOM 724 N N . GLU A 1 90 ? 3.297 -10.227 -10.548 1.00 89.25 90 GLU A N 1
ATOM 725 C CA . GLU A 1 90 ? 4.172 -10.423 -11.722 1.00 89.25 90 GLU A CA 1
ATOM 726 C C . GLU A 1 90 ? 3.435 -10.233 -13.071 1.00 89.25 90 GLU A C 1
ATOM 728 O O . GLU A 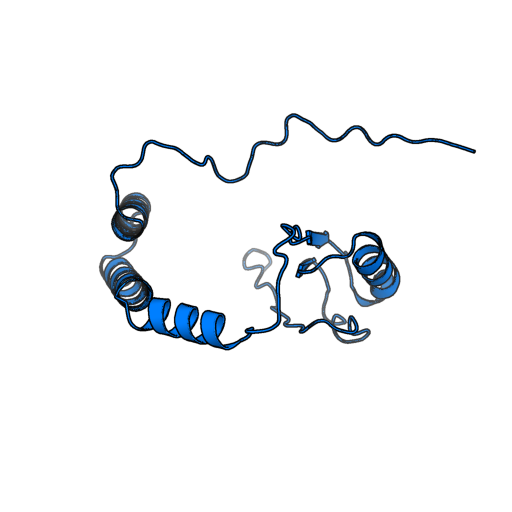1 90 ? 3.655 -10.953 -14.046 1.00 89.25 90 GLU A O 1
ATOM 733 N N . GLY A 1 91 ? 2.521 -9.260 -13.126 1.00 86.50 91 GLY A N 1
ATOM 734 C CA . GLY A 1 91 ? 1.676 -8.964 -14.281 1.00 86.50 91 GLY A CA 1
ATOM 735 C C . GLY A 1 91 ? 0.196 -9.271 -14.049 1.00 86.50 91 GLY A C 1
ATOM 736 O O . GLY A 1 91 ? -0.268 -10.403 -14.170 1.00 86.50 91 GLY A O 1
ATOM 737 N N . TRP A 1 92 ? -0.597 -8.219 -13.823 1.00 86.62 92 TRP A N 1
ATOM 738 C CA . TRP A 1 92 ? -2.041 -8.344 -13.596 1.00 86.62 92 TRP A CA 1
ATOM 739 C C . TRP A 1 92 ? -2.782 -8.944 -14.798 1.00 86.62 92 TRP A C 1
ATOM 741 O O . TRP A 1 92 ? -3.702 -9.735 -14.626 1.00 86.62 92 TRP A O 1
ATOM 751 N N . GLY A 1 93 ? -2.354 -8.622 -16.023 1.00 84.12 93 GLY A N 1
ATOM 752 C CA . GLY A 1 93 ? -3.038 -9.057 -17.245 1.00 84.12 93 GLY A CA 1
ATOM 753 C C . GLY A 1 93 ? -3.177 -10.577 -17.397 1.00 84.12 93 GLY A C 1
ATOM 754 O O . GLY A 1 93 ? 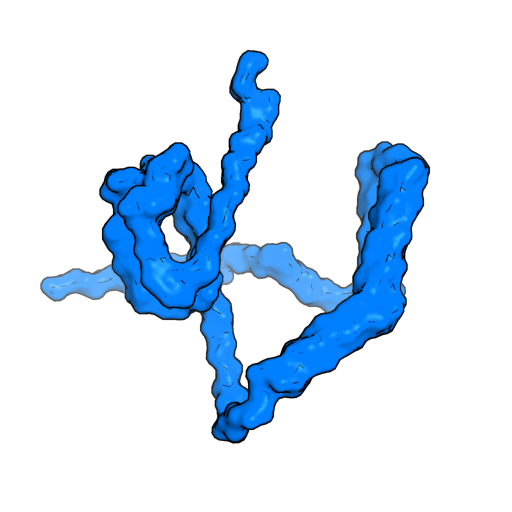-4.158 -11.034 -17.973 1.00 84.12 93 GLY A O 1
ATOM 755 N N . THR A 1 94 ? -2.237 -11.366 -16.869 1.00 86.44 94 THR A N 1
ATOM 756 C CA . THR A 1 94 ? -2.266 -12.836 -16.957 1.00 86.44 94 THR A CA 1
ATOM 757 C C . THR A 1 94 ? -2.727 -13.508 -15.665 1.00 86.44 94 THR A C 1
ATOM 759 O O . THR A 1 94 ? -3.259 -14.615 -15.724 1.00 86.44 94 THR A O 1
ATOM 762 N N . ARG A 1 95 ? -2.557 -12.854 -14.506 1.00 85.31 95 ARG A N 1
ATOM 763 C CA . ARG A 1 95 ? -2.795 -13.455 -13.178 1.00 85.31 95 ARG A CA 1
ATOM 764 C C . ARG A 1 95 ? -3.931 -12.822 -12.374 1.00 85.31 95 ARG A C 1
ATOM 766 O O . ARG A 1 95 ? -4.143 -13.200 -11.225 1.00 85.31 95 ARG A O 1
ATOM 773 N N . ALA A 1 96 ? -4.707 -11.911 -12.964 1.00 85.19 96 ALA A N 1
ATOM 774 C CA . ALA A 1 96 ? -5.816 -11.246 -12.275 1.00 85.19 96 ALA A CA 1
ATOM 775 C C . ALA A 1 96 ? -6.804 -12.235 -11.637 1.00 85.19 96 ALA A C 1
ATOM 777 O O . ALA A 1 96 ? -7.175 -12.058 -10.484 1.00 85.19 96 ALA A O 1
ATOM 778 N N . LEU A 1 97 ? -7.209 -13.293 -12.348 1.00 86.62 97 LEU A N 1
ATOM 779 C CA . LEU A 1 97 ? -8.187 -14.256 -11.825 1.00 86.62 97 LEU A CA 1
ATOM 780 C C . LEU A 1 97 ? -7.659 -15.035 -10.611 1.00 86.62 97 LEU A C 1
ATOM 782 O O . LEU A 1 97 ? -8.393 -15.218 -9.646 1.00 86.62 97 LEU A O 1
ATOM 786 N N . GLU A 1 98 ? -6.385 -15.437 -10.635 1.00 88.69 98 GLU A N 1
ATOM 787 C CA . GLU A 1 98 ? -5.713 -16.098 -9.506 1.00 88.69 98 GLU A CA 1
ATOM 788 C C . GLU A 1 98 ? -5.635 -15.160 -8.292 1.00 88.69 98 GLU A C 1
ATOM 790 O O . GLU A 1 98 ? -5.967 -15.552 -7.174 1.00 88.69 98 GLU A O 1
ATOM 795 N N . ALA A 1 99 ? -5.248 -13.900 -8.518 1.00 87.56 99 ALA A N 1
ATOM 796 C CA . ALA A 1 99 ? -5.171 -12.892 -7.467 1.00 87.56 99 ALA A CA 1
ATOM 797 C C . ALA A 1 99 ? -6.548 -12.608 -6.847 1.00 87.56 99 ALA A C 1
ATOM 799 O O . ALA A 1 99 ? -6.666 -12.516 -5.628 1.00 87.56 99 ALA A O 1
ATOM 800 N N . ILE A 1 100 ? -7.594 -12.500 -7.672 1.00 87.38 100 ILE A N 1
ATOM 801 C CA . ILE A 1 100 ? -8.973 -12.269 -7.227 1.00 87.38 100 ILE A CA 1
ATOM 802 C C . ILE A 1 100 ? -9.486 -13.457 -6.401 1.00 87.38 100 ILE A C 1
ATOM 804 O O . ILE A 1 100 ? -10.057 -13.250 -5.330 1.00 87.38 100 ILE A O 1
ATOM 808 N N . ASP A 1 101 ? -9.258 -14.694 -6.852 1.00 88.25 101 ASP A N 1
ATOM 809 C CA . ASP A 1 101 ? -9.643 -15.894 -6.097 1.00 88.25 101 ASP A CA 1
ATOM 810 C C . ASP A 1 101 ? -8.953 -15.935 -4.725 1.00 88.25 101 ASP A C 1
ATOM 812 O O . ASP A 1 101 ? -9.594 -16.170 -3.697 1.00 88.25 101 ASP A O 1
ATOM 816 N N . LEU A 1 102 ? -7.660 -15.595 -4.682 1.00 86.25 102 LEU A N 1
ATOM 817 C CA . LEU A 1 102 ? -6.901 -15.515 -3.438 1.00 86.25 102 LEU A CA 1
ATOM 818 C C . LEU A 1 102 ? -7.494 -14.490 -2.461 1.00 86.25 102 LEU A C 1
ATOM 820 O O . LEU A 1 102 ? -7.624 -14.807 -1.279 1.00 86.25 102 LEU A O 1
ATOM 824 N N . VAL A 1 103 ? -7.889 -13.304 -2.939 1.00 88.00 103 VAL A N 1
ATOM 825 C CA . VAL A 1 103 ? -8.531 -12.257 -2.120 1.00 88.00 103 VAL A CA 1
ATOM 826 C C . VAL A 1 103 ? -9.786 -12.778 -1.430 1.00 88.00 103 VAL A C 1
ATOM 828 O O . VAL A 1 103 ? -9.936 -12.603 -0.219 1.00 88.00 103 VAL A O 1
ATOM 831 N N . TYR A 1 104 ? -10.674 -13.434 -2.179 1.00 86.62 104 TYR A N 1
ATOM 832 C CA . TYR A 1 104 ? -11.923 -13.951 -1.621 1.00 86.62 104 TYR A CA 1
ATOM 833 C C . TYR A 1 104 ? -11.689 -15.132 -0.685 1.00 86.62 104 TYR A C 1
ATOM 835 O O . TYR A 1 104 ? -12.327 -15.222 0.363 1.00 86.62 104 TYR A O 1
ATOM 843 N N . LYS A 1 105 ? -10.735 -16.006 -1.016 1.00 85.75 105 LYS A N 1
ATOM 844 C CA . LYS A 1 105 ? -10.404 -17.177 -0.203 1.00 85.75 105 LYS A CA 1
ATOM 845 C C . LYS A 1 105 ? -9.898 -16.811 1.190 1.00 85.75 105 LYS A C 1
ATOM 847 O O . LYS A 1 105 ? -10.225 -17.499 2.153 1.00 85.75 105 LYS A O 1
ATOM 852 N N . ILE A 1 106 ? -9.099 -15.753 1.297 1.00 84.62 106 ILE A N 1
ATOM 853 C CA . ILE A 1 106 ? -8.556 -15.284 2.582 1.00 84.62 106 ILE A CA 1
ATOM 854 C C . ILE A 1 106 ? -9.416 -14.198 3.232 1.00 84.62 106 ILE A C 1
ATOM 856 O O . ILE A 1 106 ? -9.060 -13.721 4.306 1.00 84.62 106 ILE A O 1
ATOM 860 N N . GLN A 1 107 ? -10.508 -13.797 2.573 1.00 85.12 107 GLN A N 1
ATOM 861 C CA . GLN A 1 107 ? -11.378 -12.701 2.998 1.00 85.12 107 GLN A CA 1
ATOM 862 C C . GLN A 1 107 ? -10.581 -11.425 3.308 1.00 85.12 107 GLN A C 1
ATOM 864 O O . GLN A 1 107 ? -10.765 -10.795 4.349 1.00 85.12 107 GLN A O 1
ATOM 869 N N . ALA A 1 108 ? -9.651 -11.058 2.418 1.00 83.62 108 ALA A N 1
ATOM 870 C CA . ALA A 1 108 ? -8.836 -9.865 2.621 1.00 83.62 108 ALA A CA 1
ATOM 871 C C . ALA A 1 108 ? -9.725 -8.618 2.670 1.00 83.62 108 ALA A C 1
ATOM 873 O O . ALA A 1 108 ? -10.610 -8.443 1.842 1.00 83.62 108 ALA A O 1
ATOM 874 N N . SER A 1 109 ? -9.469 -7.733 3.625 1.00 87.69 109 SER A N 1
ATOM 875 C CA . SER A 1 109 ? -10.109 -6.418 3.720 1.00 87.69 109 SER A CA 1
ATOM 876 C C . SER A 1 109 ? -9.284 -5.351 2.995 1.00 87.69 109 SER A C 1
ATOM 878 O O . SER A 1 109 ? -9.826 -4.370 2.496 1.00 87.69 109 SER A O 1
ATOM 880 N N . ILE A 1 110 ? -7.962 -5.544 2.921 1.00 90.06 110 ILE A N 1
ATOM 881 C CA . ILE A 1 110 ? -7.016 -4.655 2.235 1.00 90.06 110 ILE A CA 1
ATOM 882 C C . ILE A 1 110 ? -6.101 -5.505 1.356 1.00 90.06 110 ILE A C 1
ATOM 884 O O . ILE A 1 110 ? -5.554 -6.502 1.821 1.00 90.06 110 ILE A O 1
ATOM 888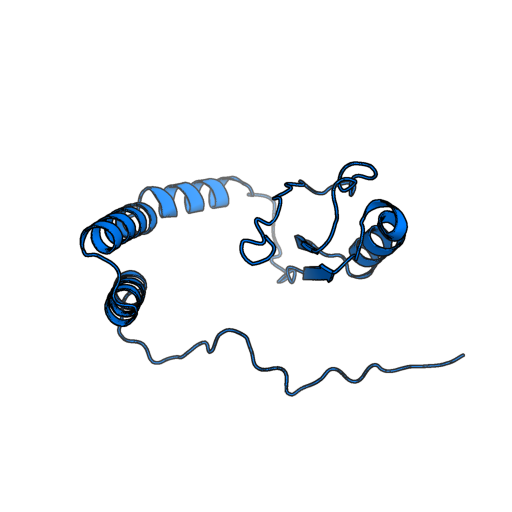 N N . CYS A 1 111 ? -5.903 -5.100 0.101 1.00 89.31 111 CYS A N 1
ATOM 889 C CA . CYS A 1 111 ? -5.031 -5.795 -0.844 1.00 89.31 111 CYS A CA 1
ATOM 890 C C . CYS A 1 111 ? -3.989 -4.835 -1.424 1.00 89.31 111 CYS A C 1
ATOM 892 O O . CYS A 1 111 ? -4.335 -3.760 -1.912 1.00 89.31 111 CYS A O 1
ATOM 894 N N . ILE A 1 112 ? -2.721 -5.237 -1.398 1.00 92.56 112 ILE A N 1
ATOM 895 C CA . ILE A 1 112 ? -1.583 -4.521 -1.969 1.00 92.56 112 ILE A CA 1
ATOM 896 C C . ILE A 1 112 ? -0.949 -5.434 -3.014 1.00 92.56 112 ILE A C 1
ATOM 898 O O . ILE A 1 112 ? -0.354 -6.460 -2.679 1.00 92.56 112 ILE A O 1
ATOM 902 N N . PHE A 1 113 ? -1.068 -5.044 -4.282 1.00 90.56 113 PHE A N 1
ATOM 903 C CA . PHE A 1 113 ? -0.491 -5.777 -5.402 1.00 90.56 113 PHE A CA 1
ATOM 904 C C . PHE A 1 113 ? 0.720 -5.043 -5.975 1.00 90.56 113 PHE A C 1
ATOM 906 O O . PHE A 1 113 ? 0.641 -3.853 -6.288 1.00 90.56 113 PHE A O 1
ATOM 913 N N . THR A 1 114 ? 1.837 -5.751 -6.140 1.00 90.75 114 THR A N 1
ATOM 914 C CA . THR A 1 114 ? 3.058 -5.225 -6.774 1.00 90.75 114 THR A CA 1
ATOM 915 C C . THR A 1 114 ? 3.291 -5.867 -8.138 1.00 90.75 114 THR A C 1
ATOM 917 O O . THR A 1 114 ? 2.731 -6.916 -8.431 1.00 90.75 114 THR A O 1
ATOM 920 N N . GLU A 1 115 ? 4.087 -5.211 -8.988 1.00 88.75 115 GLU A N 1
ATOM 921 C CA . GLU A 1 115 ? 4.365 -5.642 -10.374 1.00 88.75 115 GLU A CA 1
ATOM 922 C C . GLU A 1 115 ? 3.102 -5.889 -11.218 1.00 88.75 115 GLU A C 1
ATOM 924 O O . GLU A 1 115 ? 3.086 -6.696 -12.138 1.00 88.75 115 GLU A O 1
ATOM 929 N N . VAL A 1 116 ? 2.028 -5.144 -10.949 1.00 86.62 116 VAL A N 1
ATOM 930 C CA . VAL A 1 116 ? 0.749 -5.249 -11.679 1.00 86.62 116 VAL A CA 1
ATOM 931 C C . VAL A 1 116 ? 0.866 -4.912 -13.175 1.00 86.62 116 VAL A C 1
ATOM 933 O O . VAL A 1 116 ? 0.025 -5.328 -13.970 1.00 86.62 116 VAL A O 1
ATOM 936 N N . GLY A 1 117 ? 1.920 -4.197 -13.577 1.00 86.19 117 GLY A N 1
ATOM 937 C CA . GLY A 1 117 ? 2.132 -3.744 -14.952 1.00 86.19 117 GLY A CA 1
ATOM 938 C C . GLY A 1 117 ? 1.157 -2.642 -15.387 1.00 86.19 117 GLY A C 1
ATOM 939 O O . GLY A 1 117 ? 0.404 -2.088 -14.588 1.00 86.19 117 GLY A O 1
ATOM 940 N N . GLU A 1 118 ? 1.186 -2.300 -16.676 1.00 86.12 118 GLU A N 1
ATOM 941 C CA . GLU A 1 118 ? 0.328 -1.252 -17.262 1.00 86.12 118 GLU A CA 1
ATOM 942 C C . GLU A 1 118 ? -1.133 -1.710 -17.437 1.00 86.12 118 GLU A C 1
ATOM 944 O O . GLU A 1 118 ? -2.037 -0.888 -17.536 1.00 86.12 118 GLU A O 1
ATOM 949 N N . LEU A 1 119 ? -1.379 -3.024 -17.432 1.00 83.94 119 LEU A N 1
ATOM 950 C CA . LEU A 1 119 ? -2.695 -3.640 -17.655 1.00 83.94 119 LEU A CA 1
ATOM 951 C C . LEU A 1 119 ? -3.500 -3.849 -16.359 1.00 83.94 119 LEU A C 1
ATOM 953 O O . LEU A 1 119 ? -4.422 -4.664 -16.316 1.00 83.94 119 LEU A O 1
ATOM 957 N N . TRP A 1 120 ? -3.166 -3.120 -15.293 1.00 81.38 120 TRP A N 1
ATOM 958 C CA . TRP A 1 120 ? -3.783 -3.254 -13.966 1.00 81.38 120 TRP A CA 1
ATOM 959 C C . TRP A 1 120 ? -5.307 -3.038 -13.966 1.00 81.38 120 TRP A C 1
ATOM 961 O O . TRP A 1 120 ? -6.011 -3.536 -13.094 1.00 81.38 120 TRP A O 1
ATOM 971 N N . ASN A 1 121 ? -5.838 -2.298 -14.941 1.00 83.81 121 ASN A N 1
ATOM 972 C CA . ASN A 1 121 ? -7.254 -1.946 -15.028 1.00 83.81 121 ASN A CA 1
ATOM 973 C C . ASN A 1 121 ? -8.083 -2.880 -15.928 1.00 83.81 121 ASN A C 1
ATOM 975 O O . ASN A 1 121 ? -9.295 -2.678 -16.021 1.00 83.81 121 ASN A O 1
ATOM 979 N N . MET A 1 122 ? -7.476 -3.887 -16.573 1.00 82.88 122 MET A N 1
ATOM 980 C CA . MET A 1 122 ? -8.196 -4.812 -17.465 1.00 82.88 122 MET A CA 1
ATOM 981 C C . MET A 1 122 ? -9.207 -5.694 -16.725 1.00 82.88 122 MET A C 1
ATOM 983 O O . MET A 1 122 ? -10.174 -6.167 -17.314 1.00 82.88 122 MET A O 1
ATOM 987 N N . SER A 1 123 ? -8.992 -5.937 -15.435 1.00 81.56 123 SER A N 1
ATOM 988 C CA . SER A 1 123 ? -9.900 -6.703 -14.583 1.00 81.56 123 SER A CA 1
ATOM 989 C C . SER A 1 123 ? -9.949 -6.038 -13.221 1.00 81.56 123 SER A C 1
ATOM 991 O O . SER A 1 123 ? -8.950 -6.016 -12.508 1.00 81.56 123 SER A O 1
ATOM 993 N N . ARG A 1 124 ? -11.090 -5.435 -12.884 1.00 83.25 124 ARG A N 1
ATOM 994 C CA . ARG A 1 124 ? -11.269 -4.764 -11.594 1.00 83.25 124 ARG A CA 1
ATOM 995 C C . ARG A 1 124 ? -11.650 -5.781 -10.532 1.00 83.25 124 ARG A C 1
ATOM 997 O O . ARG A 1 124 ? -12.458 -6.666 -10.795 1.00 83.25 124 ARG A O 1
ATOM 1004 N N . LEU A 1 125 ? -11.102 -5.606 -9.336 1.00 81.56 125 LEU A N 1
ATOM 1005 C CA . LEU A 1 125 ? -11.491 -6.381 -8.168 1.00 81.56 125 LEU A CA 1
ATOM 1006 C C . LEU A 1 125 ? -12.857 -5.868 -7.662 1.00 81.56 125 LEU A C 1
ATOM 1008 O O . LEU A 1 125 ? -12.950 -4.702 -7.266 1.00 81.56 125 LEU A O 1
ATOM 1012 N N . PRO A 1 126 ? -13.930 -6.677 -7.704 1.00 78.75 126 PRO A N 1
ATOM 1013 C CA . PRO A 1 126 ? -15.255 -6.233 -7.278 1.00 78.75 126 PRO A CA 1
ATOM 1014 C C . PRO A 1 126 ? -15.283 -5.923 -5.780 1.00 78.75 126 PRO A C 1
ATOM 1016 O O . PRO A 1 126 ? -14.670 -6.638 -4.994 1.00 78.75 126 PRO A O 1
ATOM 1019 N N . HIS A 1 127 ? -16.045 -4.901 -5.379 1.00 82.81 127 HIS A N 1
ATOM 1020 C CA . HIS A 1 127 ? -16.226 -4.471 -3.979 1.00 82.81 127 HIS A CA 1
ATOM 1021 C C . HIS A 1 127 ? -15.000 -3.838 -3.305 1.00 82.81 127 HIS A C 1
ATOM 1023 O O . HIS A 1 127 ? -15.057 -3.523 -2.120 1.00 82.81 127 HIS A O 1
ATOM 1029 N N . PHE A 1 128 ? -13.929 -3.576 -4.057 1.00 85.12 128 PHE A N 1
ATOM 1030 C CA . PHE A 1 128 ? -12.772 -2.832 -3.568 1.00 85.12 128 PHE A CA 1
ATOM 1031 C C . PHE A 1 128 ? -12.672 -1.472 -4.245 1.00 85.12 128 PHE A C 1
ATOM 1033 O O . PHE A 1 128 ? -12.804 -1.344 -5.463 1.00 85.12 128 PHE A O 1
ATOM 1040 N N . ASN A 1 129 ? -12.345 -0.455 -3.452 1.00 86.56 129 ASN A N 1
ATOM 1041 C CA . ASN A 1 129 ? -11.830 0.794 -3.993 1.00 86.56 129 ASN A CA 1
ATOM 1042 C C . ASN A 1 129 ? -10.377 0.568 -4.422 1.00 86.56 129 ASN A C 1
ATOM 1044 O O . ASN A 1 129 ? -9.565 0.074 -3.643 1.00 86.56 129 ASN A O 1
ATOM 1048 N N . THR A 1 130 ? -10.051 0.902 -5.669 1.00 86.31 130 THR A N 1
ATOM 1049 C CA . THR A 1 130 ? -8.722 0.663 -6.247 1.00 86.31 130 THR A CA 1
ATOM 1050 C C . THR A 1 130 ? -8.044 1.980 -6.592 1.00 86.31 130 THR A C 1
ATOM 1052 O O . THR A 1 130 ? -8.644 2.846 -7.227 1.00 86.31 130 THR A O 1
ATOM 1055 N N . PHE A 1 131 ? -6.769 2.101 -6.233 1.00 88.50 131 PHE A N 1
ATOM 1056 C CA . PHE A 1 131 ? -5.871 3.136 -6.731 1.00 88.50 131 PHE A CA 1
ATOM 1057 C C . PHE A 1 131 ? -4.614 2.477 -7.305 1.00 88.50 131 PHE A C 1
ATOM 1059 O O . PHE A 1 131 ? -4.246 1.370 -6.916 1.00 88.50 131 PHE A O 1
ATOM 1066 N N . TYR A 1 132 ? -3.965 3.156 -8.246 1.00 86.38 132 TYR A N 1
ATOM 1067 C CA . TYR A 1 132 ? -2.754 2.675 -8.901 1.00 86.38 132 TYR A CA 1
ATOM 1068 C C . TYR A 1 132 ? -1.662 3.731 -8.795 1.00 86.38 132 TYR A C 1
ATOM 1070 O O . TYR A 1 132 ? -1.889 4.904 -9.096 1.00 86.38 132 TYR A O 1
ATOM 1078 N N . GLN A 1 133 ? -0.466 3.300 -8.404 1.00 85.31 133 GLN A N 1
ATOM 1079 C CA . GLN A 1 133 ? 0.722 4.137 -8.398 1.00 85.31 133 GLN A CA 1
ATOM 1080 C C . GLN A 1 133 ? 1.811 3.464 -9.227 1.00 85.31 133 GLN A C 1
ATOM 1082 O O . GLN A 1 133 ? 2.318 2.399 -8.874 1.00 85.31 133 GLN A O 1
ATOM 1087 N N . LYS A 1 134 ? 2.203 4.114 -10.325 1.00 85.50 134 LYS A N 1
ATOM 1088 C CA . LYS A 1 134 ? 3.345 3.671 -11.121 1.00 85.50 134 LYS A CA 1
ATOM 1089 C C . LYS A 1 134 ? 4.628 3.888 -10.321 1.00 85.50 134 LYS A C 1
ATOM 1091 O O . LYS A 1 134 ? 4.958 5.016 -9.953 1.00 85.50 134 LYS A O 1
ATOM 1096 N N . GLY A 1 135 ? 5.356 2.806 -10.056 1.00 74.25 135 GLY A N 1
ATOM 1097 C CA . GLY A 1 135 ? 6.666 2.883 -9.419 1.00 74.25 135 GLY A CA 1
ATOM 1098 C C . GLY A 1 135 ? 7.655 3.625 -10.317 1.00 74.25 135 GLY A C 1
ATOM 1099 O O . GLY A 1 135 ? 7.822 3.281 -11.485 1.00 74.25 135 GLY A O 1
ATOM 1100 N N . THR A 1 136 ? 8.333 4.638 -9.779 1.00 60.38 136 THR A N 1
ATOM 1101 C CA . THR A 1 136 ? 9.468 5.276 -10.454 1.00 60.38 136 THR A CA 1
ATOM 1102 C C . THR A 1 136 ? 10.729 4.527 -10.052 1.00 60.38 136 THR A C 1
ATOM 1104 O O . THR A 1 136 ? 11.408 4.884 -9.092 1.00 60.38 136 THR A O 1
ATOM 1107 N N . ASN A 1 137 ? 11.032 3.425 -10.740 1.00 56.31 137 ASN A N 1
ATOM 1108 C CA . ASN A 1 137 ? 12.295 2.731 -10.516 1.00 56.31 137 ASN A CA 1
ATOM 1109 C C . ASN A 1 137 ? 13.436 3.606 -11.065 1.00 56.31 137 ASN A C 1
ATOM 1111 O O . ASN A 1 137 ? 13.816 3.493 -12.225 1.00 56.31 137 ASN A O 1
ATOM 1115 N N . LYS A 1 138 ? 13.940 4.533 -10.240 1.00 52.62 138 LYS A N 1
ATOM 1116 C CA . LYS A 1 138 ? 15.000 5.495 -10.596 1.00 52.62 138 LYS A CA 1
ATOM 1117 C C . LYS A 1 138 ? 16.364 4.839 -10.867 1.00 52.62 138 LYS A C 1
ATOM 1119 O O . LYS A 1 138 ? 17.276 5.534 -11.290 1.00 52.62 138 LYS A O 1
ATOM 1124 N N . ASN A 1 139 ? 16.491 3.524 -10.667 1.00 57.22 139 ASN A N 1
ATOM 1125 C CA . ASN A 1 139 ? 17.735 2.770 -10.849 1.00 57.22 139 ASN A CA 1
ATOM 1126 C C . ASN A 1 139 ? 17.787 1.956 -12.156 1.00 57.22 139 ASN A C 1
ATOM 1128 O O . ASN A 1 139 ? 18.612 1.052 -12.277 1.00 57.22 139 ASN A O 1
ATOM 1132 N N . ARG A 1 140 ? 16.919 2.229 -13.137 1.00 41.94 140 ARG A N 1
ATOM 1133 C CA . ARG A 1 140 ? 17.081 1.698 -14.499 1.00 41.94 140 ARG A CA 1
ATOM 1134 C C . ARG A 1 140 ? 16.973 2.824 -15.521 1.00 41.94 140 ARG A C 1
ATOM 1136 O O . ARG A 1 140 ? 15.874 3.259 -15.858 1.00 41.94 140 ARG A O 1
ATOM 1143 N N . GLY A 1 141 ? 18.144 3.255 -15.972 1.00 38.12 141 GLY A N 1
ATOM 1144 C CA . GLY A 1 141 ? 18.420 4.218 -17.031 1.00 38.12 141 GLY A CA 1
ATOM 1145 C C . GLY A 1 141 ? 19.924 4.320 -17.172 1.00 38.12 141 GLY A C 1
ATOM 1146 O O . GLY A 1 141 ? 20.508 5.066 -16.362 1.00 38.12 141 GLY A O 1
#

Secondary structure (DSSP, 8-state):
---------TT---SS---TT--S-HHHHHHHHHHHTT--HHHHHHHHHHHHHHHSSHHHHHHHHHHHTT----S--------EEEEE-S-HHHHHHHHHHHHHHTT-SEEEEES--TTTTSS--TT----------TT--

Foldseek 3Di:
DDDDDDPDPPPPDDPDPPPVDDPDDPLRVVLVVCVVVVPDPVVSVVVSVVVCVCPVCPNVVVVVVVVVVPDPDDDDPPVPDQAEAEDEQLECVVCVVVVLVVCVVRVHPHYHYPNNPPCVPVDDNPPDDDDDDDDPPVPDD

Radius of gyration: 21.01 Å; chains: 1; bounding box: 47×60×44 Å

pLDDT: mean 70.17, std 18.98, range [30.44, 92.56]

Sequence (141 aa):
MISRTSDLNVHAKVFFPASENYSFSPIDEAMHRLKTWNFAPKDQKLVLSLLDEWYTGRTLNTVLEQWGNVGVASSQIQKEHIMILCYNVEGWGTRALEAIDLVYKIQASICIFTEVGELWNMSRLPHFNTFYQKGTNKNRG